Protein AF-A0A1M7QZM5-F1 (afdb_monomer_lite)

Radius of gyration: 17.07 Å; chains: 1; bounding box: 47×33×46 Å

pLDDT: mean 80.83, std 17.1, range [42.88, 96.25]

Foldseek 3Di:
DPVVQCPDPPDPCVVVLVVVLVVQQVVLVVCVVVVQFDPPDGSVRVSVLVVVLVVQCPDPVCVVPSVVSVVVSVCNGGVRPPPPPPPPDPDDPDD

Secondary structure (DSSP, 8-state):
--GGGTT-TT-HHHHHHHHHHHHHHHHHHHHHHTT-S-SS--HHHHHHHHHHHHHHHTSTTTGGGHHHHHHHHHHHH-TTS-------PPPPPP-

Structure (mmCIF, N/CA/C/O backbone):
data_AF-A0A1M7QZM5-F1
#
_entry.id   AF-A0A1M7QZM5-F1
#
loop_
_atom_site.group_PDB
_atom_site.id
_atom_site.type_symbol
_atom_site.label_atom_id
_atom_site.label_alt_id
_atom_site.label_comp_id
_atom_site.label_asym_id
_atom_site.label_entity_id
_atom_site.label_seq_id
_atom_site.pdbx_PDB_ins_code
_atom_site.Cartn_x
_atom_site.Cartn_y
_atom_site.Cartn_z
_atom_site.occupancy
_atom_site.B_iso_or_equiv
_atom_site.auth_seq_id
_atom_site.auth_comp_id
_atom_site.auth_asym_id
_atom_site.auth_atom_id
_atom_site.pdbx_PDB_model_num
ATOM 1 N N . MET A 1 1 ? 11.582 0.990 -20.634 1.00 45.72 1 MET A N 1
ATOM 2 C CA . MET A 1 1 ? 11.127 -0.302 -21.192 1.00 45.72 1 MET A CA 1
ATOM 3 C C . MET A 1 1 ? 11.251 -1.368 -20.097 1.00 45.72 1 MET A C 1
ATOM 5 O O . MET A 1 1 ? 12.275 -2.016 -19.999 1.00 45.72 1 MET A O 1
ATOM 9 N N . MET A 1 2 ? 10.254 -1.447 -19.208 1.00 42.88 2 MET A N 1
ATOM 10 C CA . MET A 1 2 ? 10.142 -2.428 -18.098 1.00 42.88 2 MET A CA 1
ATOM 11 C C . MET A 1 2 ? 8.665 -2.742 -17.775 1.00 42.88 2 MET A C 1
ATOM 13 O O . MET A 1 2 ? 8.346 -3.838 -17.332 1.00 42.88 2 MET A O 1
ATOM 17 N N . ALA A 1 3 ? 7.742 -1.828 -18.106 1.00 49.16 3 ALA A N 1
ATOM 18 C CA . ALA A 1 3 ? 6.300 -1.981 -17.890 1.00 49.16 3 ALA A CA 1
ATOM 19 C C . ALA A 1 3 ? 5.626 -3.146 -18.657 1.00 49.16 3 ALA A C 1
ATOM 21 O O . ALA A 1 3 ? 4.526 -3.546 -18.297 1.00 49.16 3 ALA A O 1
ATOM 22 N N . ALA A 1 4 ? 6.266 -3.725 -19.682 1.00 44.16 4 ALA A N 1
ATOM 23 C CA . ALA A 1 4 ? 5.685 -4.814 -20.483 1.00 44.16 4 ALA A CA 1
ATOM 24 C C . ALA A 1 4 ? 5.891 -6.225 -19.885 1.00 44.16 4 ALA A C 1
ATOM 26 O O . ALA A 1 4 ? 5.317 -7.188 -20.386 1.00 44.16 4 ALA A O 1
ATOM 27 N N . ALA A 1 5 ? 6.682 -6.371 -18.814 1.00 46.16 5 ALA A N 1
ATOM 28 C CA . ALA A 1 5 ? 6.937 -7.671 -18.179 1.00 46.16 5 ALA A CA 1
ATOM 29 C C . ALA A 1 5 ? 5.903 -8.055 -17.101 1.00 46.16 5 ALA A C 1
ATOM 31 O O . ALA A 1 5 ? 5.932 -9.179 -16.605 1.00 46.16 5 ALA A O 1
ATOM 32 N N . HIS A 1 6 ? 4.986 -7.150 -16.738 1.00 47.03 6 HIS A N 1
ATOM 33 C CA . HIS A 1 6 ? 3.998 -7.371 -15.671 1.00 47.03 6 HIS A CA 1
ATOM 34 C C . HIS A 1 6 ? 2.898 -8.389 -16.023 1.00 47.03 6 HIS A C 1
ATOM 36 O O . HIS A 1 6 ? 2.272 -8.927 -15.117 1.00 47.03 6 HIS A O 1
ATOM 42 N N . ALA A 1 7 ? 2.674 -8.685 -17.307 1.00 52.94 7 ALA A N 1
ATOM 43 C CA . ALA A 1 7 ? 1.583 -9.553 -17.763 1.00 52.94 7 ALA A CA 1
ATOM 44 C C . ALA A 1 7 ? 2.048 -10.898 -18.356 1.00 52.94 7 ALA A C 1
ATOM 46 O O . ALA A 1 7 ? 1.232 -11.620 -18.922 1.00 52.94 7 ALA A O 1
ATOM 47 N N . ASN A 1 8 ? 3.341 -11.233 -18.259 1.00 51.31 8 ASN A N 1
ATOM 48 C CA . ASN A 1 8 ? 3.896 -12.465 -18.827 1.00 51.31 8 ASN A CA 1
ATOM 49 C C . ASN A 1 8 ? 4.155 -13.506 -17.719 1.00 51.31 8 ASN A C 1
ATOM 51 O O . ASN A 1 8 ? 5.077 -13.294 -16.927 1.00 51.31 8 ASN A O 1
ATOM 55 N N . PRO A 1 9 ? 3.402 -14.624 -17.664 1.00 57.31 9 PRO A N 1
ATOM 56 C CA . PRO A 1 9 ? 3.559 -15.661 -16.636 1.00 57.31 9 PRO A CA 1
ATOM 57 C C . PRO A 1 9 ? 4.961 -16.293 -16.596 1.00 57.31 9 PRO A C 1
ATOM 59 O O . PRO A 1 9 ? 5.402 -16.744 -15.546 1.00 57.31 9 PRO A O 1
ATOM 62 N N . GLU A 1 10 ? 5.669 -16.275 -17.729 1.00 55.94 10 GLU A N 1
ATOM 63 C CA . GLU A 1 10 ? 7.024 -16.823 -17.914 1.00 55.94 10 GLU A CA 1
ATOM 64 C C . GLU A 1 10 ? 8.149 -15.863 -17.463 1.00 55.94 10 GLU A C 1
ATOM 66 O O . GLU A 1 10 ? 9.334 -16.174 -17.570 1.00 55.94 10 GLU A O 1
ATOM 71 N N . SER A 1 11 ? 7.818 -14.662 -16.973 1.00 60.84 11 SER A N 1
ATOM 72 C CA . SER A 1 11 ? 8.817 -13.712 -16.472 1.00 60.84 11 SER A CA 1
ATOM 73 C C . SER A 1 11 ? 9.330 -14.131 -15.092 1.00 60.84 11 SER A C 1
ATOM 75 O O . SER A 1 11 ? 8.545 -14.339 -14.168 1.00 60.84 11 SER A O 1
ATOM 77 N N . ALA A 1 12 ? 10.653 -14.132 -14.897 1.00 61.66 12 ALA A N 1
ATOM 78 C CA . ALA A 1 12 ? 11.276 -14.373 -13.589 1.00 61.66 12 ALA A CA 1
ATOM 79 C C . ALA A 1 12 ? 10.766 -13.415 -12.490 1.00 61.66 12 ALA A C 1
ATOM 81 O O . ALA A 1 12 ? 10.769 -13.758 -11.309 1.00 61.66 12 ALA A O 1
ATOM 82 N N . LEU A 1 13 ? 10.291 -12.223 -12.877 1.00 66.44 13 LEU A N 1
ATOM 83 C CA . LEU A 1 13 ? 9.740 -11.236 -11.950 1.00 66.44 13 LEU A CA 1
ATOM 84 C C . LEU A 1 13 ? 8.233 -11.416 -11.706 1.00 66.44 13 LEU A C 1
ATOM 86 O O . LEU A 1 13 ? 7.730 -10.929 -10.697 1.00 66.44 13 LEU A O 1
ATOM 90 N N . TYR A 1 14 ? 7.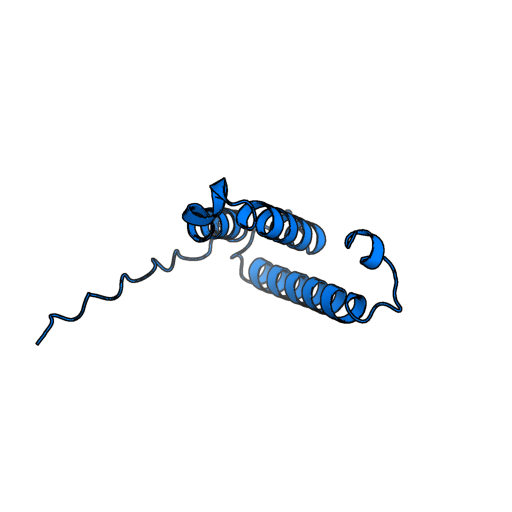509 -12.128 -12.580 1.00 70.75 14 TYR A N 1
ATOM 91 C CA . TYR A 1 14 ? 6.064 -12.338 -12.436 1.00 70.75 14 TYR A CA 1
ATOM 92 C C . TYR A 1 14 ? 5.741 -13.112 -11.161 1.00 70.75 14 TYR A C 1
ATOM 94 O O . TYR A 1 14 ? 4.915 -12.667 -10.368 1.00 70.75 14 TYR A O 1
ATOM 102 N N . ALA A 1 15 ? 6.456 -14.213 -10.909 1.00 75.19 15 ALA A N 1
ATOM 103 C CA . ALA A 1 15 ? 6.282 -15.001 -9.691 1.00 75.19 15 ALA A CA 1
ATOM 104 C C . ALA A 1 15 ? 6.539 -14.166 -8.425 1.00 75.19 15 ALA A C 1
ATOM 106 O O . ALA A 1 15 ? 5.769 -14.236 -7.467 1.00 75.19 15 ALA A O 1
ATOM 107 N N . ALA A 1 16 ? 7.579 -13.327 -8.436 1.00 77.31 16 ALA A N 1
ATOM 108 C CA . ALA A 1 16 ? 7.886 -12.433 -7.323 1.00 77.31 16 ALA A CA 1
ATOM 109 C C . ALA A 1 16 ? 6.798 -11.361 -7.126 1.00 77.31 16 ALA A C 1
ATOM 111 O O . ALA A 1 16 ? 6.340 -11.145 -6.006 1.00 77.31 16 ALA A O 1
ATOM 112 N N . CYS A 1 17 ? 6.335 -10.727 -8.205 1.00 80.75 17 CYS A N 1
ATOM 113 C CA . CYS A 1 17 ? 5.293 -9.701 -8.165 1.00 80.75 17 CYS A CA 1
ATOM 114 C C . CYS A 1 17 ? 3.951 -10.274 -7.681 1.00 80.75 17 CYS A C 1
ATOM 116 O O . CYS A 1 17 ? 3.323 -9.726 -6.775 1.00 80.75 17 CYS A O 1
ATOM 118 N N . ALA A 1 18 ? 3.558 -11.440 -8.200 1.00 82.25 18 ALA A N 1
ATOM 119 C CA . ALA A 1 18 ? 2.368 -12.161 -7.764 1.00 82.25 18 ALA A CA 1
ATOM 120 C C . ALA A 1 18 ? 2.459 -12.581 -6.287 1.00 82.25 18 ALA A C 1
ATOM 122 O O . ALA A 1 18 ? 1.479 -12.464 -5.547 1.00 82.25 18 ALA A O 1
ATOM 123 N N . ALA A 1 19 ? 3.638 -13.018 -5.828 1.00 84.19 19 ALA A N 1
ATOM 124 C CA . ALA A 1 19 ? 3.866 -13.351 -4.425 1.00 84.19 19 ALA A CA 1
ATOM 125 C C . ALA A 1 19 ? 3.705 -12.125 -3.514 1.00 84.19 19 ALA A C 1
ATOM 127 O O . ALA A 1 19 ? 3.018 -12.217 -2.494 1.00 84.19 19 ALA A O 1
ATOM 128 N N . VAL A 1 20 ? 4.276 -10.977 -3.898 1.00 84.19 20 VAL A N 1
ATOM 129 C CA . VAL A 1 20 ? 4.121 -9.708 -3.169 1.00 84.19 20 VAL A CA 1
ATOM 130 C C . VAL A 1 20 ? 2.657 -9.280 -3.137 1.00 84.19 20 VAL A C 1
ATOM 132 O O . VAL A 1 20 ? 2.147 -8.969 -2.064 1.00 84.19 20 VAL A O 1
ATOM 135 N N . HIS A 1 21 ? 1.947 -9.327 -4.266 1.00 86.81 21 HIS A N 1
ATOM 136 C CA . HIS A 1 21 ? 0.531 -8.970 -4.315 1.00 86.81 21 HIS A CA 1
ATOM 137 C C . HIS A 1 21 ? -0.320 -9.869 -3.395 1.00 86.81 21 HIS A C 1
ATOM 139 O O . HIS A 1 21 ? -1.057 -9.370 -2.542 1.00 86.81 21 HIS A O 1
ATOM 145 N N . SER A 1 22 ? -0.148 -11.192 -3.475 1.00 87.06 22 SER A N 1
ATOM 146 C CA . SER A 1 22 ? -0.828 -12.150 -2.591 1.00 87.06 22 SER A CA 1
ATOM 147 C C . SER A 1 22 ? -0.507 -11.908 -1.109 1.00 87.06 22 SER A C 1
ATOM 149 O O . SER A 1 22 ? -1.397 -11.966 -0.257 1.00 87.06 22 SER A O 1
ATOM 151 N N . ALA A 1 23 ? 0.756 -11.632 -0.773 1.00 88.44 23 ALA A N 1
ATOM 152 C CA . ALA A 1 23 ? 1.161 -11.341 0.599 1.00 88.44 23 ALA A CA 1
ATOM 153 C C . ALA A 1 23 ? 0.489 -10.062 1.125 1.00 88.44 23 ALA A C 1
ATOM 155 O O . ALA A 1 23 ? -0.073 -10.080 2.223 1.00 88.44 23 ALA A O 1
ATOM 156 N N . SER A 1 24 ? 0.480 -8.995 0.322 1.00 87.06 24 SER A N 1
ATOM 157 C CA . SER A 1 24 ? -0.188 -7.727 0.632 1.00 87.06 24 SER A CA 1
ATOM 158 C C . SER A 1 24 ? -1.688 -7.912 0.867 1.00 87.06 24 SER A C 1
ATOM 160 O O . SER A 1 24 ? -2.208 -7.444 1.878 1.00 87.06 24 SER A O 1
ATOM 162 N N . ALA A 1 25 ? -2.375 -8.673 0.009 1.00 92.44 25 ALA A N 1
ATOM 163 C CA . ALA A 1 25 ? -3.798 -8.973 0.174 1.00 92.44 25 ALA A CA 1
ATOM 164 C C . ALA A 1 25 ? -4.086 -9.720 1.490 1.00 92.44 25 ALA A C 1
ATOM 166 O O . ALA A 1 25 ? -5.011 -9.377 2.225 1.00 92.44 25 ALA A O 1
ATOM 167 N N . ARG A 1 26 ? -3.256 -10.711 1.846 1.00 92.50 26 ARG A N 1
ATOM 168 C CA . ARG A 1 26 ? -3.392 -11.450 3.117 1.00 92.50 26 ARG A CA 1
ATOM 169 C C . ARG A 1 26 ? -3.165 -10.556 4.335 1.00 92.50 26 ARG A C 1
ATOM 171 O O . ARG A 1 26 ? -3.860 -10.714 5.336 1.00 92.50 26 ARG A O 1
ATOM 178 N N . LEU A 1 27 ? -2.192 -9.650 4.272 1.00 92.62 27 LEU A N 1
ATOM 179 C CA . LEU A 1 27 ? -1.922 -8.674 5.330 1.00 92.62 27 LEU A CA 1
ATOM 180 C C . LEU A 1 27 ? -3.098 -7.713 5.516 1.00 92.62 27 LEU A C 1
ATOM 182 O O . LEU A 1 27 ? -3.536 -7.519 6.650 1.00 92.62 27 LEU A O 1
ATOM 186 N N . LEU A 1 28 ? -3.647 -7.186 4.419 1.00 94.69 28 LEU A N 1
ATOM 187 C CA . LEU A 1 28 ? -4.821 -6.317 4.450 1.00 94.69 28 LEU A CA 1
ATOM 188 C C . LEU A 1 28 ? -6.012 -7.014 5.110 1.00 94.69 28 LEU A C 1
ATOM 190 O O . LEU A 1 28 ? -6.588 -6.466 6.045 1.00 94.69 28 LEU A O 1
ATOM 194 N N . LEU A 1 29 ? -6.316 -8.251 4.707 1.00 96.00 29 LEU A N 1
ATOM 195 C CA . LEU A 1 29 ? -7.415 -9.025 5.290 1.00 96.00 29 LEU A CA 1
ATOM 196 C C . LEU A 1 29 ? -7.247 -9.232 6.800 1.00 96.00 29 LEU A C 1
ATOM 198 O O . LEU A 1 29 ? -8.214 -9.117 7.549 1.00 96.00 29 LEU A O 1
ATOM 202 N N . ARG A 1 30 ? -6.024 -9.502 7.275 1.00 94.75 30 ARG A N 1
ATOM 203 C CA . ARG A 1 30 ? -5.757 -9.615 8.720 1.00 94.75 30 ARG A CA 1
ATOM 204 C C . ARG A 1 30 ? -5.960 -8.286 9.443 1.00 94.75 30 ARG A C 1
ATOM 206 O O . ARG A 1 30 ? -6.550 -8.271 10.519 1.00 94.75 30 ARG A O 1
ATOM 213 N N . ALA A 1 31 ? -5.485 -7.186 8.867 1.00 94.06 31 ALA A N 1
ATOM 214 C CA . ALA A 1 31 ? -5.647 -5.859 9.452 1.00 94.06 31 ALA A CA 1
ATOM 215 C C . ALA A 1 31 ? -7.125 -5.428 9.485 1.00 94.06 31 ALA A C 1
ATOM 217 O O . ALA A 1 31 ? -7.573 -4.862 10.480 1.00 94.06 31 ALA A O 1
ATOM 218 N N . GLN A 1 32 ? -7.898 -5.749 8.444 1.00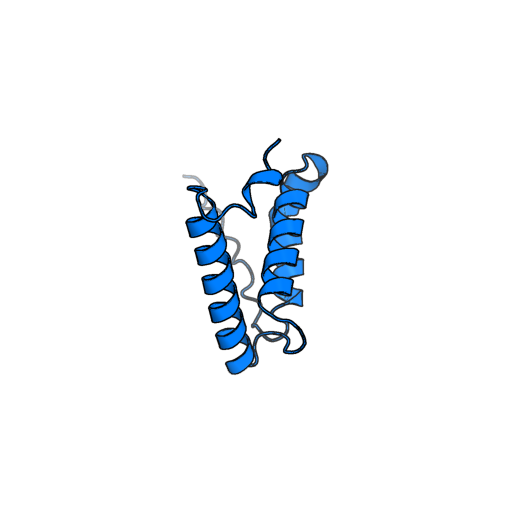 96.25 32 GLN A N 1
ATOM 219 C CA . GLN A 1 32 ? -9.345 -5.525 8.383 1.00 96.25 32 GLN A CA 1
ATOM 220 C C . GLN A 1 32 ? -10.087 -6.380 9.416 1.00 96.25 32 GLN A C 1
ATOM 222 O O . GLN A 1 32 ? -10.915 -5.857 10.157 1.00 96.25 32 GLN A O 1
ATOM 227 N N . ALA A 1 33 ? -9.742 -7.667 9.540 1.00 95.81 33 ALA A N 1
ATOM 228 C CA . ALA A 1 33 ? -10.308 -8.552 10.561 1.00 95.81 33 ALA A CA 1
ATOM 229 C C . ALA A 1 33 ? -10.011 -8.068 11.992 1.00 95.81 33 ALA A C 1
ATOM 231 O O . ALA A 1 33 ? -10.825 -8.252 12.892 1.00 95.81 33 ALA A O 1
ATOM 232 N N . GLY A 1 34 ? -8.861 -7.420 12.197 1.00 94.25 34 GLY A N 1
ATOM 233 C CA . GLY A 1 34 ? -8.496 -6.766 13.454 1.00 94.25 34 GLY A CA 1
ATOM 234 C C . GLY A 1 34 ? -9.082 -5.363 13.647 1.00 94.25 34 GLY A C 1
ATOM 235 O O . GLY A 1 34 ? -8.743 -4.719 14.636 1.00 94.25 34 GLY A O 1
ATOM 236 N N . GLY A 1 35 ? -9.897 -4.857 12.713 1.00 94.06 35 GLY A N 1
ATOM 237 C CA . GLY A 1 35 ? -10.481 -3.512 12.763 1.00 94.06 35 GLY A CA 1
ATOM 238 C C . GLY A 1 35 ? -9.477 -2.365 12.592 1.00 94.06 35 GLY A C 1
ATOM 239 O O . GLY A 1 35 ? -9.814 -1.213 12.856 1.00 94.06 35 GLY A O 1
ATOM 240 N N . GLN A 1 36 ? -8.244 -2.657 12.173 1.00 94.81 36 GLN A N 1
ATOM 241 C CA . GLN A 1 36 ? -7.154 -1.681 12.057 1.00 94.81 36 GLN A CA 1
ATOM 242 C C . GLN A 1 36 ? -7.167 -0.956 10.710 1.00 94.81 36 GLN A C 1
ATOM 244 O O . GLN A 1 36 ? -6.843 0.230 10.646 1.00 94.81 36 GLN A O 1
ATOM 249 N N . ALA A 1 37 ? -7.535 -1.675 9.648 1.00 95.50 37 ALA A N 1
ATOM 250 C CA . ALA A 1 37 ? -7.568 -1.173 8.280 1.00 95.50 37 ALA A CA 1
ATOM 251 C C . ALA A 1 37 ? -8.981 -0.790 7.830 1.00 95.50 37 ALA A C 1
ATOM 253 O O . ALA A 1 37 ? -9.968 -1.378 8.278 1.00 95.50 37 ALA A O 1
ATOM 254 N N . ARG A 1 38 ? -9.066 0.154 6.887 1.00 94.94 38 ARG A N 1
ATOM 255 C CA . ARG A 1 38 ? -10.322 0.490 6.201 1.00 94.94 38 ARG A CA 1
ATOM 256 C C . ARG A 1 38 ? -10.873 -0.718 5.427 1.00 94.94 38 ARG A C 1
ATOM 258 O O . ARG A 1 38 ? -10.115 -1.515 4.871 1.00 94.94 38 ARG A O 1
ATOM 265 N N . THR A 1 39 ? -12.194 -0.869 5.404 1.00 95.38 39 THR A N 1
ATOM 266 C CA . THR A 1 39 ? -12.889 -2.052 4.858 1.00 95.38 39 THR A CA 1
ATOM 267 C C . THR A 1 39 ? -13.403 -1.869 3.430 1.00 95.38 39 THR A C 1
ATOM 269 O O . THR A 1 39 ? -13.875 -2.824 2.824 1.00 95.38 39 THR A O 1
ATOM 272 N N . ASP A 1 40 ? -13.293 -0.666 2.874 1.00 95.31 40 ASP A N 1
ATOM 273 C CA . ASP A 1 40 ? -13.734 -0.286 1.529 1.00 95.31 40 ASP A CA 1
ATOM 274 C C . ASP A 1 40 ? -12.609 -0.366 0.480 1.00 95.31 40 ASP A C 1
ATOM 276 O O . ASP A 1 40 ? -12.653 0.329 -0.531 1.00 95.31 40 ASP A O 1
ATOM 280 N N . MET A 1 41 ? -11.595 -1.204 0.716 1.00 94.56 41 MET A N 1
ATOM 281 C CA . MET A 1 41 ? -10.500 -1.457 -0.224 1.00 94.56 41 MET A CA 1
ATOM 282 C C . MET A 1 41 ? -10.095 -2.933 -0.234 1.00 94.56 41 MET A C 1
ATOM 284 O O . MET A 1 41 ? -10.273 -3.649 0.759 1.00 94.56 41 MET A O 1
ATOM 288 N N . ASN A 1 42 ? -9.506 -3.376 -1.341 1.00 92.88 42 ASN A N 1
ATOM 289 C CA . ASN A 1 42 ? -9.023 -4.738 -1.543 1.00 92.88 42 ASN A CA 1
ATOM 290 C C . ASN A 1 42 ? -7.498 -4.791 -1.805 1.00 92.88 42 ASN A C 1
ATOM 292 O O . ASN A 1 42 ? -6.775 -3.798 -1.683 1.00 92.88 42 ASN A O 1
ATOM 296 N N . GLY A 1 43 ? -6.992 -5.991 -2.113 1.00 88.81 43 GLY A N 1
ATOM 297 C CA . GLY A 1 43 ? -5.571 -6.222 -2.387 1.00 88.81 43 GLY A CA 1
ATOM 298 C C . GLY A 1 43 ? -5.044 -5.504 -3.633 1.00 88.81 43 GLY A C 1
ATOM 299 O O . GLY A 1 43 ? -3.907 -5.032 -3.601 1.00 88.81 43 GLY A O 1
ATOM 300 N N . ASP A 1 44 ? -5.868 -5.360 -4.674 1.00 89.81 44 ASP A N 1
ATOM 301 C CA . ASP A 1 44 ? -5.512 -4.644 -5.902 1.00 89.81 44 ASP A CA 1
ATOM 302 C C . ASP A 1 44 ? -5.369 -3.142 -5.629 1.00 89.81 44 ASP A C 1
ATOM 304 O O . ASP A 1 44 ? -4.391 -2.527 -6.058 1.00 89.81 44 ASP A O 1
ATOM 308 N N . ASP A 1 45 ? -6.285 -2.563 -4.844 1.00 93.19 45 ASP A N 1
ATOM 309 C CA . ASP A 1 45 ? -6.212 -1.159 -4.423 1.00 93.19 45 ASP A CA 1
ATOM 310 C C . ASP A 1 45 ? -4.928 -0.897 -3.628 1.00 93.19 45 ASP A C 1
ATOM 312 O O . ASP A 1 45 ? -4.194 0.059 -3.891 1.00 93.19 45 ASP A O 1
ATOM 316 N N . LEU A 1 46 ? -4.618 -1.779 -2.670 1.00 92.69 46 LEU A N 1
ATOM 317 C CA . LEU A 1 46 ? -3.397 -1.697 -1.872 1.00 92.69 46 LEU A CA 1
ATOM 318 C C . LEU A 1 46 ? -2.148 -1.796 -2.755 1.00 92.69 46 LEU A C 1
ATOM 320 O O . LEU A 1 46 ? -1.232 -0.984 -2.628 1.00 92.69 46 LEU A O 1
ATOM 324 N N . PHE A 1 47 ? -2.101 -2.779 -3.651 1.00 88.69 47 PHE A N 1
ATOM 325 C CA . PHE A 1 47 ? -0.969 -2.972 -4.549 1.00 88.69 47 PHE A CA 1
ATOM 326 C C . PHE A 1 47 ? -0.783 -1.776 -5.494 1.00 88.69 47 PHE A C 1
ATOM 328 O O . PHE A 1 47 ? 0.346 -1.315 -5.689 1.00 88.69 47 PHE A O 1
ATOM 335 N N . GLY A 1 48 ? -1.876 -1.222 -6.022 1.00 90.25 48 GLY A N 1
ATOM 336 C CA . GLY A 1 48 ? -1.871 -0.022 -6.853 1.00 90.25 48 GLY A CA 1
ATOM 337 C C . GLY A 1 48 ? -1.346 1.206 -6.107 1.00 90.25 48 GLY A C 1
ATOM 338 O O . GLY A 1 48 ? -0.449 1.884 -6.609 1.00 90.25 48 GLY A O 1
ATOM 339 N N . LEU A 1 49 ? -1.828 1.457 -4.885 1.00 93.00 49 LEU A N 1
ATOM 340 C CA . LEU A 1 49 ? -1.366 2.571 -4.048 1.00 93.00 49 LEU A CA 1
ATOM 341 C C . LEU A 1 49 ? 0.126 2.462 -3.715 1.00 93.00 49 LEU A C 1
ATOM 343 O O . LEU A 1 49 ? 0.855 3.446 -3.834 1.00 93.00 49 LEU A O 1
ATOM 347 N N . MET A 1 50 ? 0.598 1.269 -3.347 1.00 90.31 50 MET A N 1
ATOM 348 C CA . MET A 1 50 ? 2.015 1.044 -3.047 1.00 90.31 50 MET A CA 1
ATOM 349 C C . MET A 1 50 ? 2.896 1.174 -4.294 1.00 90.31 50 MET A C 1
ATOM 351 O O . MET A 1 50 ? 3.994 1.720 -4.209 1.00 90.31 50 MET A O 1
ATOM 355 N N . SER A 1 51 ? 2.407 0.743 -5.460 1.00 90.62 51 SER A N 1
ATOM 356 C CA . SER A 1 51 ? 3.109 0.918 -6.739 1.00 90.62 51 SER A CA 1
ATOM 357 C C . SER A 1 51 ? 3.208 2.396 -7.131 1.00 90.62 51 SER A C 1
ATOM 359 O O . SER A 1 51 ? 4.277 2.861 -7.529 1.00 90.62 51 SER A O 1
ATOM 361 N N . ALA A 1 52 ? 2.119 3.155 -6.970 1.00 92.00 52 ALA A N 1
ATOM 362 C CA . ALA A 1 52 ? 2.092 4.595 -7.213 1.00 92.00 52 ALA A CA 1
ATOM 363 C C . ALA A 1 52 ? 3.025 5.352 -6.258 1.00 92.00 52 ALA A C 1
ATOM 365 O O . ALA A 1 52 ? 3.755 6.245 -6.688 1.00 92.00 52 ALA A O 1
ATOM 366 N N . LEU A 1 53 ? 3.046 4.966 -4.978 1.00 92.69 53 LEU A N 1
ATOM 367 C CA . LEU A 1 53 ? 3.971 5.519 -3.994 1.00 92.69 53 LEU A CA 1
ATOM 368 C C . LEU A 1 53 ? 5.425 5.208 -4.365 1.00 92.69 53 LEU A C 1
ATOM 370 O O . LEU A 1 53 ? 6.244 6.120 -4.351 1.00 92.69 53 LEU A O 1
ATOM 374 N N . GLY A 1 54 ? 5.731 3.963 -4.743 1.00 89.88 54 GLY A N 1
ATOM 375 C CA . GLY A 1 54 ? 7.066 3.549 -5.182 1.00 89.88 54 GLY A CA 1
ATOM 376 C C . GLY A 1 54 ? 7.580 4.371 -6.365 1.00 89.88 54 GLY A C 1
ATOM 377 O O . GLY A 1 54 ? 8.718 4.826 -6.344 1.00 89.88 54 GLY A O 1
ATOM 378 N N . TRP A 1 55 ? 6.722 4.639 -7.354 1.00 91.94 55 TRP A N 1
ATOM 379 C CA . TRP A 1 55 ? 7.050 5.542 -8.461 1.00 91.94 55 TRP A CA 1
ATOM 380 C C . TRP A 1 55 ? 7.251 6.994 -8.002 1.00 91.94 55 TRP A C 1
ATOM 382 O O . TRP A 1 55 ? 8.202 7.649 -8.421 1.00 91.94 55 TRP A O 1
ATOM 392 N N . LEU A 1 56 ? 6.378 7.505 -7.128 1.00 92.75 56 LEU A N 1
ATOM 393 C CA . LEU A 1 56 ? 6.437 8.887 -6.649 1.00 92.75 56 LEU A CA 1
ATOM 394 C C . LEU A 1 56 ? 7.716 9.175 -5.849 1.00 92.75 56 LEU A C 1
ATOM 396 O O . LEU A 1 56 ? 8.310 10.236 -6.029 1.00 92.75 56 LEU A O 1
ATOM 400 N N . VAL A 1 57 ? 8.143 8.259 -4.973 1.00 92.00 57 VAL A N 1
ATOM 401 C CA . VAL A 1 57 ? 9.342 8.451 -4.133 1.00 92.00 57 VAL A CA 1
ATOM 402 C C . VAL A 1 57 ? 10.656 8.287 -4.899 1.00 92.00 57 VAL A C 1
ATOM 404 O O . VAL A 1 57 ? 11.679 8.787 -4.438 1.00 92.00 57 VAL A O 1
ATOM 407 N N . ASP A 1 58 ? 10.625 7.647 -6.070 1.00 90.38 58 ASP A N 1
ATOM 408 C CA . ASP A 1 58 ? 11.771 7.530 -6.984 1.00 90.38 58 ASP A CA 1
ATOM 409 C C . ASP A 1 58 ? 12.067 8.855 -7.722 1.00 90.38 58 ASP A C 1
ATOM 411 O O . ASP A 1 58 ? 13.150 9.063 -8.270 1.00 90.38 58 ASP A O 1
ATOM 415 N N . LEU A 1 59 ? 11.129 9.813 -7.701 1.00 91.50 59 LEU A N 1
ATOM 416 C CA . LEU A 1 59 ? 11.337 11.139 -8.279 1.00 91.50 59 LEU A CA 1
ATOM 417 C C . LEU A 1 59 ? 12.269 11.991 -7.387 1.00 91.50 59 LEU A C 1
ATOM 419 O O . LEU A 1 59 ? 11.965 12.197 -6.207 1.00 91.50 59 LEU A O 1
ATOM 423 N N . PRO A 1 60 ? 13.332 12.624 -7.935 1.00 92.06 60 PRO A N 1
ATOM 424 C CA . PRO A 1 60 ? 14.299 13.401 -7.146 1.00 92.06 60 PRO A CA 1
ATOM 425 C C . PRO A 1 60 ? 13.684 14.517 -6.288 1.00 92.06 60 PRO A C 1
ATOM 427 O O . PRO A 1 60 ? 14.152 14.790 -5.185 1.00 92.06 60 PRO A O 1
ATOM 430 N N . ALA A 1 61 ? 12.606 15.143 -6.768 1.00 93.44 61 ALA A N 1
ATOM 431 C CA . ALA A 1 61 ? 11.895 16.198 -6.045 1.00 93.44 61 ALA A CA 1
ATOM 432 C C . ALA A 1 61 ? 11.181 15.695 -4.774 1.00 93.44 61 ALA A C 1
ATOM 434 O O . ALA A 1 61 ? 10.908 16.479 -3.865 1.00 93.44 61 ALA A O 1
ATOM 435 N N . PHE A 1 62 ? 10.875 14.397 -4.706 1.00 91.50 62 PHE A N 1
ATOM 436 C CA . PHE A 1 62 ? 10.133 13.774 -3.612 1.00 91.50 62 PHE A CA 1
ATO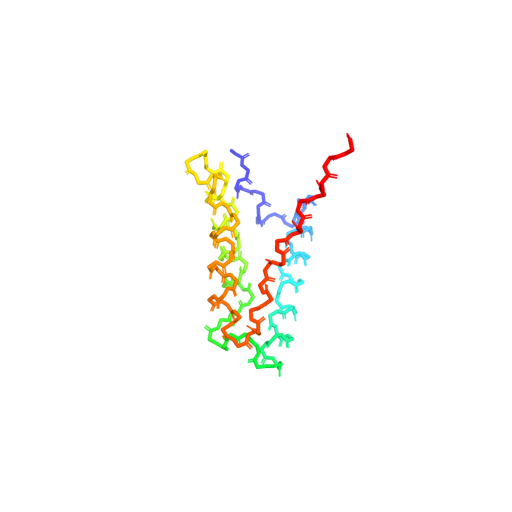M 437 C C . PHE A 1 62 ? 11.003 12.904 -2.705 1.00 91.50 62 PHE A C 1
ATOM 439 O O . PHE A 1 62 ? 10.533 12.520 -1.635 1.00 91.50 62 PHE A O 1
ATOM 446 N N . ALA A 1 63 ? 12.275 12.679 -3.049 1.00 89.12 63 ALA A N 1
ATOM 447 C CA . ALA A 1 63 ? 13.209 11.922 -2.218 1.00 89.12 63 ALA A CA 1
ATOM 448 C C . ALA A 1 63 ? 13.274 12.418 -0.753 1.00 89.12 63 ALA A C 1
ATOM 450 O O . ALA A 1 63 ? 13.154 11.589 0.149 1.00 89.12 63 ALA A O 1
ATOM 451 N N . PRO A 1 64 ? 13.324 13.738 -0.449 1.00 94.00 64 PRO A N 1
ATOM 452 C CA . PRO A 1 64 ? 13.312 14.214 0.942 1.00 94.00 64 PRO A CA 1
ATOM 453 C C . PRO A 1 64 ? 11.990 13.963 1.688 1.00 94.00 64 PRO A C 1
ATOM 455 O O . PRO A 1 64 ? 11.907 14.173 2.895 1.00 94.00 64 PRO A O 1
ATOM 458 N N . ARG A 1 65 ? 10.926 13.585 0.968 1.00 93.44 65 ARG A N 1
ATOM 459 C CA . ARG A 1 65 ? 9.564 13.392 1.482 1.00 93.44 65 ARG A CA 1
ATOM 460 C C . ARG A 1 65 ? 9.121 11.931 1.499 1.00 93.44 65 ARG A C 1
ATOM 462 O O . ARG A 1 65 ? 7.992 11.677 1.915 1.00 93.44 65 ARG A O 1
ATOM 469 N N . ALA A 1 66 ? 9.969 10.991 1.082 1.00 92.12 66 ALA A N 1
ATOM 470 C CA . ALA A 1 66 ? 9.606 9.583 0.944 1.00 92.12 66 ALA A CA 1
ATOM 471 C C . ALA A 1 66 ? 8.997 8.995 2.231 1.00 92.12 66 ALA A C 1
ATOM 473 O O . ALA A 1 66 ? 7.908 8.414 2.190 1.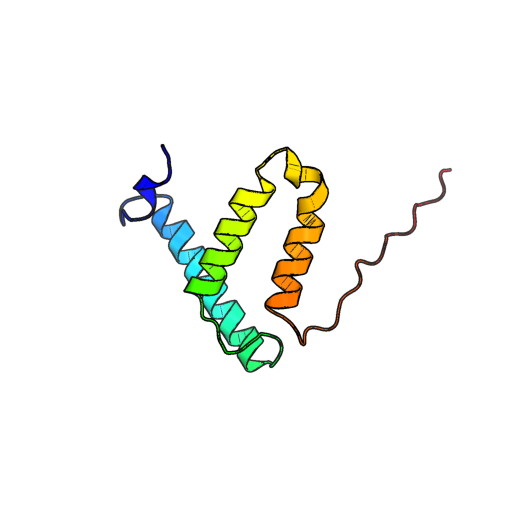00 92.12 66 ALA A O 1
ATOM 474 N N . ASP A 1 67 ? 9.629 9.240 3.382 1.00 92.25 67 ASP A N 1
ATOM 475 C CA . ASP A 1 67 ? 9.144 8.770 4.687 1.00 92.25 67 ASP A CA 1
ATOM 476 C C . ASP A 1 67 ? 7.775 9.360 5.042 1.00 92.25 67 ASP A C 1
ATOM 478 O O . ASP A 1 67 ? 6.869 8.659 5.494 1.00 92.25 67 ASP A O 1
ATOM 482 N N . HIS A 1 68 ? 7.598 10.660 4.801 1.00 94.44 68 HIS A N 1
ATOM 483 C CA . HIS A 1 68 ? 6.354 11.352 5.116 1.00 94.44 68 HIS A CA 1
ATOM 484 C C . HIS A 1 68 ? 5.196 10.877 4.232 1.00 94.44 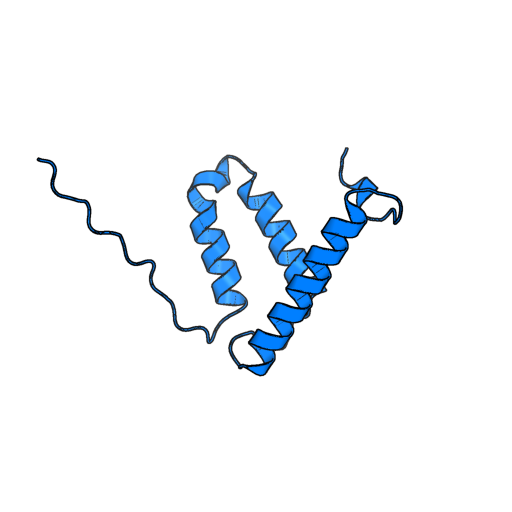68 HIS A C 1
ATOM 486 O O . HIS A 1 68 ? 4.105 10.620 4.736 1.00 94.44 68 HIS A O 1
ATOM 492 N N . LEU A 1 69 ? 5.434 10.715 2.928 1.00 94.50 69 LEU A N 1
ATOM 493 C CA . LEU A 1 69 ? 4.436 10.202 1.988 1.00 94.50 69 LEU A CA 1
ATOM 494 C C . LEU A 1 69 ? 4.043 8.761 2.323 1.00 94.50 69 LEU A C 1
ATOM 496 O O . LEU A 1 69 ? 2.856 8.439 2.341 1.00 94.50 69 LEU A O 1
ATOM 500 N N . SER A 1 70 ? 5.020 7.925 2.676 1.00 91.81 70 SER A N 1
ATOM 501 C CA . SER A 1 70 ? 4.770 6.557 3.137 1.00 91.81 70 SER A CA 1
ATOM 502 C C . SER A 1 70 ? 3.914 6.540 4.402 1.00 91.81 70 SER A C 1
ATOM 504 O O . SER A 1 70 ? 2.967 5.761 4.500 1.00 91.81 70 SER A O 1
ATOM 506 N N . HIS A 1 71 ? 4.185 7.445 5.346 1.00 93.06 71 HIS A N 1
ATOM 507 C CA . HIS A 1 71 ? 3.392 7.572 6.563 1.00 93.06 71 HIS A CA 1
ATOM 508 C C . HIS A 1 71 ? 1.956 8.042 6.289 1.00 93.06 71 HIS A C 1
ATOM 510 O O . HIS A 1 71 ? 1.026 7.509 6.895 1.00 93.06 71 HIS A O 1
ATOM 516 N N . ILE A 1 72 ? 1.751 8.987 5.364 1.00 94.81 72 ILE A N 1
ATOM 517 C CA . ILE A 1 72 ? 0.409 9.440 4.961 1.00 94.81 72 ILE A CA 1
ATOM 518 C C . ILE A 1 72 ? -0.394 8.273 4.385 1.00 94.81 72 ILE A C 1
ATOM 520 O O . ILE A 1 72 ? -1.516 8.027 4.826 1.00 94.81 72 ILE A O 1
ATOM 524 N N . VAL A 1 73 ? 0.182 7.536 3.431 1.00 93.88 73 VAL A N 1
ATOM 525 C CA . VAL A 1 73 ? -0.490 6.394 2.794 1.00 93.88 73 VAL A CA 1
ATOM 526 C C . VAL A 1 73 ? -0.811 5.313 3.828 1.00 93.88 73 VAL A C 1
ATOM 528 O O . VAL A 1 73 ? -1.948 4.849 3.894 1.00 93.88 73 VAL A O 1
ATOM 531 N N . ALA A 1 74 ? 0.146 4.969 4.695 1.00 92.62 74 ALA A N 1
ATOM 532 C CA . ALA A 1 74 ? -0.065 3.989 5.757 1.00 92.62 74 ALA A CA 1
ATOM 533 C C . ALA A 1 74 ? -1.173 4.417 6.734 1.00 92.62 74 ALA A C 1
ATOM 535 O O . ALA A 1 74 ? -2.038 3.609 7.058 1.00 92.62 74 ALA A O 1
ATOM 536 N N . SER A 1 75 ? -1.194 5.686 7.150 1.00 93.31 75 SER A N 1
ATOM 537 C CA . SER A 1 75 ? -2.216 6.225 8.060 1.00 93.31 75 SER A CA 1
ATOM 538 C C . SER A 1 75 ? -3.607 6.243 7.424 1.00 93.31 75 SER A C 1
ATOM 540 O O . SER A 1 75 ? -4.601 6.003 8.101 1.00 93.31 75 SER A O 1
ATOM 542 N N . ALA A 1 76 ? -3.689 6.485 6.113 1.00 93.81 76 ALA A N 1
ATOM 543 C CA . ALA A 1 76 ? -4.949 6.442 5.379 1.00 93.81 76 ALA A CA 1
ATOM 544 C C . ALA A 1 76 ? -5.497 5.011 5.223 1.00 93.81 76 ALA A C 1
ATOM 546 O O . ALA A 1 76 ? -6.712 4.820 5.193 1.00 93.81 76 ALA A O 1
ATOM 547 N N . ILE A 1 77 ? -4.619 4.008 5.115 1.00 94.62 77 ILE A N 1
ATOM 548 C CA . ILE A 1 77 ? -4.999 2.588 5.022 1.00 94.62 77 ILE A CA 1
ATOM 549 C C . ILE A 1 77 ? -5.346 2.022 6.402 1.00 94.62 77 ILE A C 1
ATOM 551 O O . ILE A 1 77 ? -6.282 1.230 6.518 1.00 94.62 77 ILE A O 1
ATOM 555 N N . LEU A 1 78 ? -4.607 2.433 7.437 1.00 94.31 78 LEU A N 1
ATOM 556 C CA . LEU A 1 78 ? -4.676 1.924 8.807 1.00 94.31 78 LEU A CA 1
ATOM 557 C C . LEU A 1 78 ? -5.186 2.994 9.795 1.00 94.31 78 LEU A C 1
ATOM 559 O O . LEU A 1 78 ? -4.467 3.347 10.732 1.00 94.31 78 LEU A O 1
ATOM 563 N N . PRO A 1 79 ? -6.415 3.522 9.626 1.00 92.56 79 PRO A N 1
ATOM 564 C CA . PRO A 1 79 ? -6.901 4.667 10.400 1.00 92.56 79 PRO A CA 1
ATOM 565 C C . PRO A 1 79 ? -7.035 4.392 11.904 1.00 92.56 79 PRO A C 1
ATOM 567 O O . PRO A 1 79 ? -7.028 5.328 12.698 1.00 92.56 79 PRO A O 1
ATOM 570 N N . ASN A 1 80 ? -7.151 3.121 12.302 1.00 88.50 80 ASN A N 1
ATOM 571 C CA . ASN A 1 80 ? -7.324 2.716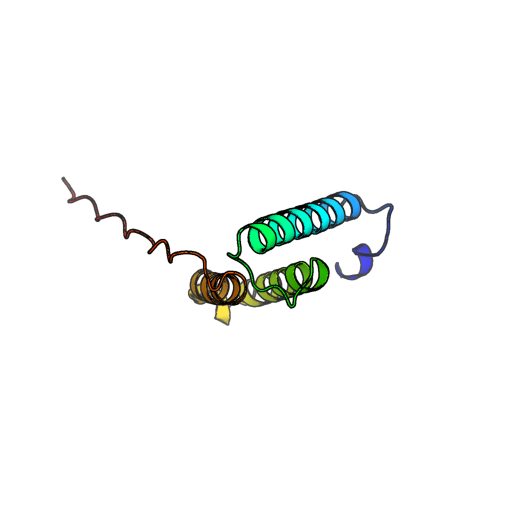 13.699 1.00 88.50 80 ASN A CA 1
ATOM 572 C C . ASN A 1 80 ? -6.048 2.121 14.309 1.00 88.50 80 ASN A C 1
ATOM 574 O O . ASN A 1 80 ? -6.076 1.644 15.446 1.00 88.50 80 ASN A O 1
ATOM 578 N N . LEU A 1 81 ? -4.933 2.101 13.570 1.00 81.25 81 LEU A N 1
ATOM 579 C CA . LEU A 1 81 ? -3.663 1.663 14.131 1.00 81.25 81 LEU A CA 1
ATOM 580 C C . LEU A 1 81 ? -3.148 2.757 15.080 1.00 81.25 81 LEU A C 1
ATOM 582 O O . LEU A 1 81 ? -2.999 3.902 14.650 1.00 81.25 81 LEU A O 1
ATOM 586 N N . PRO A 1 82 ? -2.851 2.440 16.355 1.00 71.19 82 PRO A N 1
ATOM 587 C CA . PRO A 1 82 ? -2.232 3.399 17.255 1.00 71.19 82 PRO A CA 1
ATOM 588 C C . PRO A 1 82 ? -0.951 3.926 16.614 1.00 71.19 82 PRO A C 1
ATOM 590 O O . PRO A 1 82 ? -0.078 3.138 16.242 1.00 71.19 82 PRO A O 1
ATOM 593 N N . SER A 1 83 ? -0.833 5.247 16.476 1.00 62.38 83 SER A N 1
ATOM 594 C CA . SER A 1 83 ? 0.378 5.872 15.957 1.00 62.38 83 SER A CA 1
ATOM 595 C C . SER A 1 83 ? 1.554 5.495 16.854 1.00 62.38 83 SER A C 1
ATOM 597 O O . SER A 1 83 ? 1.763 6.096 17.908 1.00 62.38 83 SER A O 1
ATOM 599 N N . HIS A 1 84 ? 2.347 4.504 16.445 1.00 57.59 84 HIS A N 1
ATOM 600 C CA . HIS A 1 84 ? 3.683 4.320 16.985 1.00 57.59 84 HIS A CA 1
ATOM 601 C C . HIS A 1 84 ? 4.495 5.520 16.513 1.00 57.59 84 HIS A C 1
ATOM 603 O O . HIS A 1 84 ? 5.055 5.523 15.418 1.00 57.59 84 HIS A O 1
ATOM 609 N N . GLY A 1 85 ? 4.494 6.583 17.321 1.00 51.31 85 GLY A N 1
ATOM 610 C CA . GLY A 1 85 ? 5.396 7.702 17.124 1.00 51.31 85 GLY A CA 1
ATOM 611 C C . GLY A 1 85 ? 6.798 7.135 16.963 1.00 51.31 85 GLY A C 1
ATOM 612 O O . GLY A 1 85 ? 7.254 6.379 17.821 1.00 51.31 85 GLY A O 1
ATOM 613 N N . VAL A 1 86 ? 7.450 7.450 15.843 1.00 53.28 86 VAL A N 1
ATOM 614 C CA . VAL A 1 86 ? 8.873 7.176 15.644 1.00 53.28 86 VAL A CA 1
ATOM 615 C C . VAL A 1 86 ? 9.584 7.764 16.855 1.00 53.28 86 VAL A C 1
ATOM 617 O O . VAL A 1 86 ? 9.698 8.984 16.985 1.00 53.28 86 VAL A O 1
ATOM 620 N N . ALA A 1 87 ? 9.994 6.909 17.791 1.00 48.31 87 ALA A N 1
ATOM 621 C CA . ALA A 1 87 ? 10.787 7.337 18.923 1.00 48.31 87 ALA A CA 1
ATOM 622 C C . ALA A 1 87 ? 12.085 7.887 18.332 1.00 48.31 87 ALA A C 1
ATOM 624 O O . ALA A 1 87 ? 12.916 7.127 17.833 1.00 48.31 87 ALA A O 1
ATOM 625 N N . LYS A 1 88 ? 12.238 9.217 18.326 1.00 51.00 88 LYS A N 1
ATOM 626 C CA . LYS A 1 88 ? 13.518 9.850 18.015 1.00 51.00 88 LYS A CA 1
ATOM 627 C C . LYS A 1 88 ? 14.534 9.252 18.976 1.00 51.00 88 LYS A C 1
ATOM 629 O O . LYS A 1 88 ? 14.443 9.469 20.183 1.00 51.00 88 LYS A O 1
ATOM 634 N N . GLN A 1 89 ? 15.469 8.475 18.441 1.00 56.06 89 GLN A N 1
ATOM 635 C CA . GLN A 1 89 ? 16.583 7.960 19.216 1.00 56.06 89 GLN A CA 1
ATOM 636 C C . GLN A 1 89 ? 17.323 9.171 19.812 1.00 56.06 89 GLN A C 1
ATOM 638 O O . GLN A 1 89 ? 17.719 10.056 19.047 1.00 56.06 89 GLN A O 1
ATOM 643 N N . PRO A 1 90 ? 17.470 9.279 21.146 1.00 51.69 90 PRO A N 1
ATOM 644 C CA . PRO A 1 90 ? 18.212 10.383 21.729 1.00 51.69 90 PRO A CA 1
ATOM 645 C C . PRO A 1 90 ? 19.655 10.304 21.227 1.00 51.69 90 PRO A C 1
ATOM 647 O O . PRO A 1 90 ? 20.299 9.255 21.311 1.00 51.69 90 PRO A O 1
ATOM 650 N N . ALA A 1 91 ? 20.140 11.409 20.657 1.00 57.41 91 ALA A N 1
ATOM 651 C CA . ALA A 1 91 ? 21.521 11.538 20.225 1.00 57.41 91 ALA A CA 1
ATOM 652 C C . ALA A 1 91 ? 22.443 11.214 21.411 1.00 57.41 91 ALA A C 1
ATOM 654 O O . ALA A 1 91 ? 22.314 11.803 22.486 1.00 57.41 91 ALA A O 1
ATOM 655 N N . LYS A 1 92 ? 23.350 10.246 21.229 1.00 62.19 92 LYS A N 1
ATOM 656 C CA . LYS A 1 92 ? 24.381 9.940 22.226 1.00 62.19 92 LYS A CA 1
ATOM 657 C C . LYS A 1 92 ? 25.227 11.201 22.456 1.00 62.19 92 LYS A C 1
ATOM 659 O O . LYS A 1 92 ? 25.704 11.761 21.467 1.00 62.19 92 LYS A O 1
ATOM 664 N N . PRO A 1 93 ? 25.467 11.632 23.707 1.00 59.69 93 PRO A N 1
ATOM 665 C CA . PRO A 1 93 ? 26.464 12.657 23.972 1.00 59.69 93 PRO A CA 1
ATOM 666 C C . PRO A 1 93 ? 27.834 12.101 23.573 1.00 59.69 93 PRO A C 1
ATOM 668 O O . PRO A 1 93 ? 28.201 10.998 23.989 1.00 59.69 93 PRO A O 1
ATOM 671 N N . GLY A 1 94 ? 28.548 12.841 22.724 1.00 67.06 94 GLY A N 1
ATOM 672 C CA . GLY A 1 94 ? 29.927 12.535 22.356 1.00 67.06 94 GLY A CA 1
ATOM 673 C C . GLY A 1 94 ? 30.818 12.475 23.597 1.00 67.06 94 GLY A C 1
ATOM 674 O O . GLY A 1 94 ? 30.634 13.254 24.532 1.00 67.06 94 GLY A O 1
ATOM 675 N N . ARG A 1 95 ? 31.733 11.505 23.604 1.00 60.94 95 ARG A N 1
ATOM 676 C CA . ARG A 1 95 ? 32.882 11.473 24.513 1.00 60.94 95 ARG A CA 1
ATOM 677 C C . ARG A 1 95 ? 34.004 12.321 23.946 1.00 60.94 95 ARG A C 1
ATOM 679 O O . ARG A 1 95 ? 34.146 12.302 22.704 1.00 60.94 95 ARG A O 1
#

Sequence (95 aa):
MMAAAHANPESALYAACAAVHSASARLLLRAQAGGQARTDMNGDDLFGLMSALGWLVDLPAFAPRADHLSHIVASAILPNLPSHGVAKQPAKPGR